Protein AF-A0A1Q8C2I4-F1 (afdb_monomer_lite)

pLDDT: mean 87.31, std 15.89, range [27.72, 98.06]

Sequence (153 aa):
MTVTTERVKEILNSAEVTGCRLVIPQRLNRADYVAVNTVLTALGGSWSRANQAHVFPADPTDQLATVLADGALPRPARTTEGFVPTPAELAEELVREHTRLAELPAPRVLEPSAGDGALVDAVRTTAPDATVVAVEPNAARAATSGAGRACRS

InterPro domains:
  IPR029063 S-adenosyl-L-methionine-dependent methyltransferase superfamily [SSF53335] (84-142)

Secondary structure (DSSP, 8-state):
-PBPPHHHHHHHHTPEEETTEEE-SSPPPHHHHHHHHHHHHHTT-EEETTTTEEE-SS--HHHHHHHHHH-BPPPPP-SS----PPPHHHHHHHHHHHS-GGGSSS-EEEETT-TTSHHHHHHHHH-TT-EEEE--SSHHHHTTS--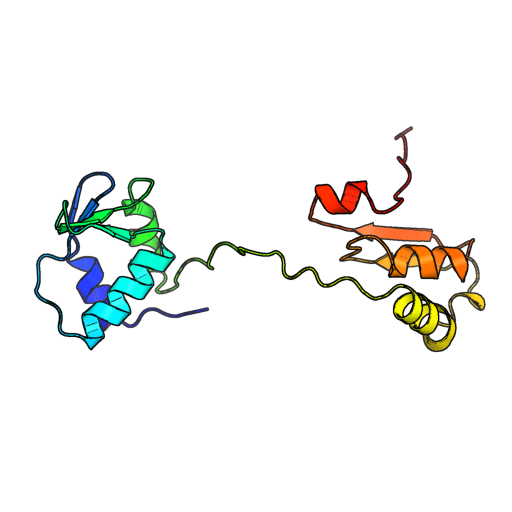------

Organism: NCBI:txid1912961

Foldseek 3Di:
DDFQDPLLLVQLVCWDFDWQWIDRPDDDDPVSVVSNVVQLVLLQWDQDPVVNTTGHPGRCVVVSVCCSVPRDRDDRDCPDPPDDDDPLVNLLCCCQPPVCLLVDDQAEEEAQACQLNSNVVSSCVSHVSHHYDYHHPDPVSVVNHPPDDPDDD

Radius of gyration: 24.9 Å; chains: 1; bounding box: 52×27×66 Å

Structure (mmCIF, N/CA/C/O backbone):
data_AF-A0A1Q8C2I4-F1
#
_entry.id   AF-A0A1Q8C2I4-F1
#
loop_
_atom_site.group_PDB
_atom_site.id
_atom_site.type_symbol
_atom_site.label_atom_id
_atom_site.label_alt_id
_atom_site.label_comp_id
_atom_site.label_asym_id
_atom_site.label_entity_id
_atom_site.label_seq_id
_atom_site.pdbx_PDB_ins_code
_atom_site.Cartn_x
_atom_site.Cartn_y
_atom_site.Cartn_z
_atom_site.occupancy
_atom_site.B_iso_or_equiv
_atom_site.auth_seq_id
_atom_site.auth_comp_id
_atom_site.auth_asym_id
_atom_site.auth_atom_id
_atom_site.pdbx_PDB_model_num
ATOM 1 N N . MET A 1 1 ? 4.364 -7.139 11.184 1.00 50.16 1 MET A N 1
ATOM 2 C CA . MET A 1 1 ? 3.018 -7.595 11.582 1.00 50.16 1 MET A CA 1
ATOM 3 C C . MET A 1 1 ? 2.875 -7.233 13.046 1.00 50.16 1 MET A C 1
ATOM 5 O O . MET A 1 1 ? 3.697 -7.693 13.827 1.00 50.16 1 MET A O 1
ATOM 9 N N . THR A 1 2 ? 1.976 -6.316 13.401 1.00 61.22 2 THR A N 1
ATOM 10 C CA . THR A 1 2 ? 1.786 -5.943 14.812 1.00 61.22 2 THR A CA 1
ATOM 11 C C . THR A 1 2 ? 0.918 -7.011 15.458 1.00 61.22 2 THR A C 1
ATOM 13 O O . THR A 1 2 ? -0.202 -7.236 15.000 1.00 61.22 2 THR A O 1
ATOM 16 N N . VAL A 1 3 ? 1.460 -7.693 16.465 1.00 69.12 3 VAL A N 1
ATOM 17 C CA . VAL A 1 3 ? 0.753 -8.737 17.213 1.00 69.12 3 VAL A CA 1
ATOM 18 C C . VAL A 1 3 ? 0.058 -8.095 18.410 1.00 69.12 3 VAL A C 1
ATOM 20 O O . VAL A 1 3 ? 0.674 -7.338 19.163 1.00 69.12 3 VAL A O 1
ATOM 23 N N . THR A 1 4 ? -1.229 -8.379 18.568 1.00 79.56 4 THR A N 1
ATOM 24 C CA . THR A 1 4 ? -2.053 -7.947 19.698 1.00 79.56 4 THR A CA 1
ATOM 25 C C . THR A 1 4 ? -1.702 -8.783 20.927 1.00 79.56 4 THR A C 1
ATOM 27 O O . THR A 1 4 ? -1.626 -10.007 20.846 1.00 79.56 4 THR A O 1
ATOM 30 N N . THR A 1 5 ? -1.490 -8.139 22.076 1.00 88.50 5 THR A N 1
ATOM 31 C CA . THR A 1 5 ? -1.195 -8.850 23.329 1.00 88.50 5 THR A CA 1
ATOM 32 C C . THR A 1 5 ? -2.430 -9.585 23.852 1.00 88.50 5 THR A C 1
ATOM 34 O O . THR A 1 5 ? -3.559 -9.148 23.621 1.00 88.50 5 THR A O 1
ATOM 37 N N . GLU A 1 6 ? -2.230 -10.658 24.622 1.00 90.00 6 GLU A N 1
ATOM 38 C CA . GLU A 1 6 ? -3.334 -11.408 25.247 1.00 90.00 6 GLU A CA 1
ATOM 39 C C . GLU A 1 6 ? -4.221 -10.508 26.117 1.00 90.00 6 GLU A C 1
ATOM 41 O O . GLU A 1 6 ? -5.443 -10.558 26.023 1.00 90.00 6 GLU A O 1
ATOM 46 N N . ARG A 1 7 ? -3.618 -9.558 26.845 1.00 92.81 7 ARG A N 1
ATOM 47 C CA . ARG A 1 7 ? -4.362 -8.561 27.623 1.00 92.81 7 ARG A CA 1
ATOM 48 C C . ARG A 1 7 ? -5.321 -7.726 26.769 1.00 92.81 7 ARG A C 1
ATOM 50 O O . ARG A 1 7 ? -6.429 -7.422 27.196 1.00 92.81 7 ARG A O 1
ATOM 57 N N . VAL A 1 8 ? -4.906 -7.324 25.569 1.00 93.06 8 VAL A N 1
ATOM 58 C CA . VAL A 1 8 ? -5.767 -6.542 24.670 1.00 93.06 8 VAL A CA 1
ATOM 59 C C . VAL A 1 8 ? -6.875 -7.418 24.093 1.00 93.06 8 VAL A C 1
ATOM 61 O O . VAL A 1 8 ? -8.009 -6.952 24.005 1.00 93.06 8 VAL A O 1
ATOM 64 N N . LYS A 1 9 ? -6.589 -8.685 23.767 1.00 93.38 9 LYS A N 1
ATOM 65 C CA . LYS A 1 9 ? -7.617 -9.644 23.336 1.00 93.38 9 LYS A CA 1
ATOM 66 C C . LYS A 1 9 ? -8.674 -9.868 24.415 1.00 93.38 9 LYS A C 1
ATOM 68 O O . LYS A 1 9 ? -9.854 -9.794 24.103 1.00 93.38 9 LYS A O 1
ATOM 73 N N . GLU A 1 10 ? -8.276 -10.053 25.675 1.00 94.12 10 GLU A N 1
ATOM 74 C CA . GLU A 1 10 ? -9.205 -10.180 26.811 1.00 94.12 10 GLU A CA 1
ATOM 75 C C . GLU A 1 10 ? -10.165 -8.987 26.898 1.00 94.12 10 GLU A C 1
ATOM 77 O O . GLU A 1 10 ? -11.373 -9.162 27.051 1.00 94.12 10 GLU A O 1
ATOM 82 N N . ILE A 1 11 ? -9.636 -7.766 26.764 1.00 95.88 11 ILE A N 1
ATOM 83 C CA . ILE A 1 11 ? -10.450 -6.547 26.799 1.00 95.88 11 ILE A CA 1
ATOM 84 C C . ILE A 1 11 ? -11.408 -6.504 25.604 1.00 95.88 11 ILE A C 1
ATOM 86 O O . ILE A 1 11 ? -12.593 -6.230 25.781 1.00 95.88 11 ILE A O 1
ATOM 90 N N . LEU A 1 12 ? -10.915 -6.784 24.397 1.00 95.19 12 LEU A N 1
ATOM 91 C CA . LEU A 1 12 ? -11.725 -6.784 23.178 1.00 95.19 12 LEU A CA 1
ATOM 92 C C . LEU A 1 12 ? -12.800 -7.879 23.186 1.00 95.19 12 LEU A C 1
ATOM 94 O O . LEU A 1 12 ? -13.872 -7.666 22.636 1.00 95.19 12 LEU A O 1
ATOM 98 N N . ASN A 1 13 ? -12.560 -9.004 23.857 1.00 94.94 13 ASN A N 1
ATOM 99 C CA . ASN A 1 13 ? -13.543 -10.075 24.018 1.00 94.94 13 ASN A CA 1
ATOM 100 C C . ASN A 1 13 ? -14.721 -9.674 24.928 1.00 94.94 13 ASN A C 1
ATOM 102 O O . ASN A 1 13 ? -15.774 -10.298 24.880 1.00 94.94 13 ASN A O 1
ATOM 106 N N . SER A 1 14 ? -14.553 -8.630 25.749 1.00 95.00 14 SER A N 1
ATOM 107 C CA . SER A 1 14 ? -15.638 -8.030 26.538 1.00 95.00 14 SER A CA 1
ATOM 108 C C . SER A 1 14 ? -16.409 -6.941 25.788 1.00 95.00 14 SER A C 1
ATOM 110 O O . SER A 1 14 ? -17.329 -6.360 26.352 1.00 95.00 14 SER A O 1
ATOM 112 N N . ALA A 1 15 ? -16.019 -6.615 24.552 1.00 96.25 15 ALA A N 1
ATOM 113 C CA . ALA A 1 15 ? -16.620 -5.520 23.809 1.00 96.25 15 ALA A CA 1
ATOM 114 C C . ALA A 1 15 ? -18.071 -5.820 23.412 1.00 96.25 15 ALA A C 1
ATOM 116 O O . ALA A 1 15 ? -18.403 -6.916 22.966 1.00 96.25 15 ALA A O 1
ATOM 117 N N . GLU A 1 16 ? -18.917 -4.803 23.505 1.00 97.06 16 GLU A N 1
ATOM 118 C CA . GLU A 1 16 ? -20.307 -4.852 23.071 1.00 97.06 16 GLU A CA 1
ATOM 119 C C . GLU A 1 16 ? -20.435 -4.143 21.722 1.00 97.06 16 GLU A C 1
ATOM 121 O O . GLU A 1 16 ? -20.135 -2.950 21.606 1.00 97.06 16 GLU A O 1
ATOM 126 N N . VAL A 1 17 ? -20.869 -4.875 20.694 1.00 97.00 17 VAL A N 1
ATOM 127 C CA . VAL A 1 17 ? -21.104 -4.335 19.348 1.00 97.00 17 VAL A CA 1
ATOM 128 C C . VAL A 1 17 ? -22.604 -4.147 19.128 1.00 97.00 17 VAL A C 1
ATOM 130 O O . VAL A 1 17 ? -23.406 -5.040 19.387 1.00 97.00 17 VAL A O 1
ATOM 133 N N . THR A 1 18 ? -23.009 -2.966 18.666 1.00 96.19 18 THR A N 1
ATOM 134 C CA . THR A 1 18 ? -24.394 -2.652 18.282 1.00 96.19 18 THR A CA 1
ATOM 135 C C . THR A 1 18 ? -24.382 -1.870 16.971 1.00 96.19 18 THR A C 1
ATOM 137 O O . THR A 1 18 ? -24.138 -0.659 16.950 1.00 96.19 18 THR A O 1
ATOM 140 N N . GLY A 1 19 ? -24.625 -2.571 15.859 1.00 95.38 19 GLY A N 1
ATOM 141 C CA . GLY A 1 19 ? -24.443 -2.026 14.512 1.00 95.38 19 GLY A CA 1
ATOM 142 C C . GLY A 1 19 ? -23.002 -1.550 14.310 1.00 95.38 19 GLY A C 1
ATOM 143 O O . GLY A 1 19 ? -22.053 -2.245 14.649 1.00 95.38 19 GLY A O 1
ATOM 144 N N . CYS A 1 20 ? -22.811 -0.318 13.836 1.00 96.44 20 CYS A N 1
ATOM 145 C CA . CYS A 1 20 ? -21.474 0.243 13.603 1.00 96.44 20 CYS A CA 1
ATOM 146 C C . CYS A 1 20 ? -20.815 0.855 14.859 1.00 96.44 20 CYS A C 1
ATOM 148 O O . CYS A 1 20 ? -19.982 1.757 14.739 1.00 96.44 20 CYS A O 1
ATOM 150 N N . ARG A 1 21 ? -21.225 0.453 16.068 1.00 97.44 21 ARG A N 1
ATOM 151 C CA . ARG A 1 21 ? -20.719 0.994 17.340 1.00 97.44 21 ARG A CA 1
ATOM 152 C C . ARG A 1 21 ? -20.164 -0.123 18.206 1.00 97.44 21 ARG A C 1
ATOM 154 O O . ARG A 1 21 ? -20.823 -1.142 18.367 1.00 97.44 21 ARG A O 1
ATOM 161 N N . LEU A 1 22 ? -19.000 0.114 18.802 1.00 98.06 22 LEU A N 1
ATOM 162 C CA . LEU A 1 22 ? -18.349 -0.786 19.748 1.00 98.06 22 LEU A CA 1
ATOM 163 C C . LEU A 1 22 ? -18.080 -0.053 21.064 1.00 98.06 22 LEU A C 1
ATOM 165 O O . LEU A 1 22 ? -17.508 1.042 21.067 1.00 98.06 22 LEU A O 1
ATOM 169 N N . VAL A 1 23 ? -18.469 -0.668 22.178 1.00 97.44 23 VAL A N 1
ATOM 170 C CA . VAL A 1 23 ? -18.257 -0.158 23.538 1.00 97.44 23 VAL A CA 1
ATOM 171 C C . VAL A 1 23 ? -17.442 -1.166 24.340 1.00 97.44 23 VAL A C 1
ATOM 173 O O . VAL A 1 23 ? -17.651 -2.369 24.238 1.00 97.44 23 VAL A O 1
ATOM 176 N N . ILE A 1 24 ? -16.512 -0.675 25.159 1.00 97.00 24 ILE A N 1
ATOM 177 C CA . ILE A 1 24 ? -15.834 -1.489 26.172 1.00 97.00 24 ILE A CA 1
ATOM 178 C C . ILE A 1 24 ? -16.563 -1.260 27.507 1.00 97.00 24 ILE A C 1
ATOM 180 O O . ILE A 1 24 ? -16.501 -0.139 28.019 1.00 97.00 24 ILE A O 1
ATOM 184 N N . PRO A 1 25 ? -17.238 -2.270 28.093 1.00 94.69 25 PRO A N 1
ATOM 185 C CA . PRO A 1 25 ? -18.099 -2.096 29.271 1.00 94.69 25 PRO A CA 1
ATOM 186 C C . PRO A 1 25 ? -17.321 -1.907 30.584 1.00 94.69 25 PRO A C 1
ATOM 188 O O . PRO A 1 25 ? -17.908 -1.770 31.656 1.00 94.69 25 PRO A O 1
ATOM 191 N N . GLN A 1 26 ? -15.988 -1.874 30.521 1.00 91.88 26 GLN A N 1
ATOM 192 C CA . GLN A 1 26 ? -15.104 -1.682 31.665 1.00 91.88 26 GLN A CA 1
ATOM 193 C C . GLN A 1 26 ? -14.238 -0.430 31.522 1.00 91.88 26 GLN A C 1
ATOM 195 O O . GLN A 1 26 ? -13.821 -0.035 30.431 1.00 91.88 26 GLN A O 1
ATOM 200 N N . ARG A 1 27 ? -13.894 0.181 32.659 1.00 93.81 27 ARG A N 1
ATOM 201 C CA . ARG A 1 27 ? -12.970 1.315 32.690 1.00 93.81 27 ARG A CA 1
ATOM 202 C C . ARG A 1 27 ? -11.534 0.826 32.510 1.00 93.81 27 ARG A C 1
ATOM 204 O O . ARG A 1 27 ? -11.028 0.061 33.324 1.00 93.81 27 ARG A O 1
ATOM 211 N N . LEU A 1 28 ? -10.865 1.319 31.473 1.00 95.50 28 LEU A N 1
ATOM 212 C CA . LEU A 1 28 ? -9.474 0.977 31.184 1.00 95.50 28 LEU A CA 1
ATOM 213 C C . LEU A 1 28 ? -8.502 1.935 31.878 1.00 95.50 28 LEU A C 1
ATOM 215 O O . LEU A 1 28 ? -8.766 3.134 32.012 1.00 95.50 28 LEU A O 1
ATOM 219 N N . ASN A 1 29 ? -7.346 1.409 32.286 1.00 96.19 29 ASN A N 1
ATOM 220 C CA . ASN A 1 29 ? -6.201 2.251 32.617 1.00 96.19 29 ASN A CA 1
ATOM 221 C C . ASN A 1 29 ? -5.624 2.881 31.330 1.00 96.19 29 ASN A C 1
ATOM 223 O O . ASN A 1 29 ? -5.990 2.509 30.213 1.00 96.19 29 ASN A O 1
ATOM 227 N N . ARG A 1 30 ? -4.707 3.845 31.470 1.00 95.56 30 ARG A N 1
ATOM 228 C CA . ARG A 1 30 ? -4.152 4.572 30.317 1.00 95.56 30 ARG A CA 1
ATOM 229 C C . ARG A 1 30 ? -3.443 3.653 29.314 1.00 95.56 30 ARG A C 1
ATOM 231 O O . ARG A 1 30 ? -3.589 3.870 28.116 1.00 95.56 30 ARG A O 1
ATOM 238 N N . ALA A 1 31 ? -2.674 2.674 29.787 1.00 93.88 31 ALA A N 1
ATOM 239 C CA . ALA A 1 31 ? -1.913 1.776 28.921 1.00 93.88 31 ALA A CA 1
ATOM 240 C C . ALA A 1 31 ? -2.847 0.853 28.123 1.00 93.88 31 ALA A C 1
ATOM 242 O O . ALA A 1 31 ? -2.753 0.803 26.897 1.00 93.88 31 ALA A O 1
ATOM 243 N N . ASP A 1 32 ? -3.807 0.224 28.808 1.00 95.38 32 ASP A N 1
ATOM 244 C CA . ASP A 1 32 ? -4.836 -0.628 28.204 1.00 95.38 32 ASP A CA 1
ATOM 245 C C . ASP A 1 32 ? -5.659 0.159 27.174 1.00 95.38 32 ASP A C 1
ATOM 247 O O . ASP A 1 32 ? -5.864 -0.304 26.054 1.00 95.38 32 ASP A O 1
ATOM 251 N N . TYR A 1 33 ? -6.068 1.389 27.511 1.00 95.06 33 TYR A N 1
ATOM 252 C CA . TYR A 1 33 ? -6.806 2.256 26.593 1.00 95.06 33 TYR A CA 1
ATOM 253 C C . TYR A 1 33 ? -6.017 2.556 25.315 1.00 95.06 33 TYR A C 1
ATOM 255 O O . TYR A 1 33 ? -6.561 2.436 24.221 1.00 95.06 33 TYR A O 1
ATOM 263 N N . VAL A 1 34 ? -4.742 2.945 25.427 1.00 94.69 34 VAL A N 1
ATOM 264 C CA . VAL A 1 34 ? -3.910 3.272 24.256 1.00 94.69 34 VAL A CA 1
ATOM 265 C C . VAL A 1 34 ? -3.748 2.053 23.348 1.00 94.69 34 VAL A C 1
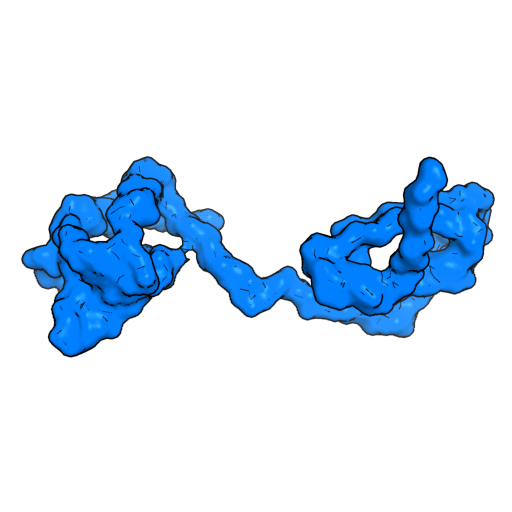ATOM 267 O O . VAL A 1 34 ? -3.877 2.178 22.127 1.00 94.69 34 VAL A O 1
ATOM 270 N N . ALA A 1 35 ? -3.513 0.877 23.929 1.00 92.75 35 ALA A N 1
ATOM 271 C CA . ALA A 1 35 ? -3.345 -0.357 23.174 1.00 92.75 35 ALA A CA 1
ATOM 272 C C . ALA A 1 35 ? -4.645 -0.774 22.463 1.00 92.75 35 ALA A C 1
ATOM 274 O O . ALA A 1 35 ? -4.639 -0.988 21.252 1.00 92.75 35 ALA A O 1
ATOM 275 N N . VAL A 1 36 ? -5.777 -0.788 23.175 1.00 94.38 36 VAL A N 1
ATOM 276 C CA . VAL A 1 36 ? -7.099 -1.096 22.602 1.00 94.38 36 VAL A CA 1
ATOM 277 C C . VAL A 1 36 ? -7.478 -0.084 21.524 1.00 94.38 36 VAL A C 1
ATOM 279 O O . VAL A 1 36 ? -7.894 -0.465 20.433 1.00 94.38 36 VAL A O 1
ATOM 282 N N . ASN A 1 37 ? -7.276 1.210 21.773 1.00 94.44 37 ASN A N 1
ATOM 283 C CA . ASN A 1 37 ? -7.582 2.244 20.792 1.00 94.44 37 ASN A CA 1
ATOM 284 C C . ASN A 1 37 ? -6.740 2.096 19.519 1.00 94.44 37 ASN A C 1
ATOM 286 O O . ASN A 1 37 ? -7.245 2.350 18.428 1.00 94.44 37 ASN A O 1
ATOM 290 N N . THR A 1 38 ? -5.481 1.670 19.639 1.00 92.06 38 THR A N 1
ATOM 291 C CA . THR A 1 38 ? -4.620 1.387 18.480 1.00 92.06 38 THR A CA 1
ATOM 292 C C . THR A 1 38 ? -5.222 0.282 17.613 1.00 92.06 38 THR A C 1
ATOM 294 O O . THR A 1 38 ? -5.320 0.452 16.400 1.00 92.06 38 THR A O 1
ATOM 297 N N . VAL A 1 39 ? -5.690 -0.807 18.233 1.00 92.31 39 VAL A N 1
ATOM 298 C CA . VAL A 1 39 ? -6.374 -1.905 17.532 1.00 92.31 39 VAL A CA 1
ATOM 299 C C . VAL A 1 39 ? -7.647 -1.412 16.847 1.00 92.31 39 VAL A C 1
ATOM 301 O O . VAL A 1 39 ? -7.800 -1.580 15.641 1.00 92.31 39 VAL A O 1
ATOM 304 N N . LEU A 1 40 ? -8.535 -0.748 17.589 1.00 93.69 40 LEU A N 1
ATOM 305 C CA . LEU A 1 40 ? -9.824 -0.294 17.061 1.00 93.69 40 LEU A CA 1
ATOM 306 C C . LEU A 1 40 ? -9.656 0.741 15.941 1.00 93.69 40 LEU A C 1
ATOM 308 O O . LEU A 1 40 ? -10.401 0.709 14.968 1.00 93.69 40 LEU A O 1
ATOM 312 N N . THR A 1 41 ? -8.639 1.602 16.026 1.00 92.19 41 THR A N 1
ATOM 313 C CA . THR A 1 41 ? -8.313 2.560 14.956 1.00 92.19 41 THR A CA 1
ATOM 314 C C . THR A 1 41 ? -7.746 1.860 13.721 1.00 92.19 41 THR A C 1
ATOM 316 O O . THR A 1 41 ? -8.095 2.226 12.602 1.00 92.19 41 THR A O 1
ATOM 319 N N . ALA A 1 42 ? -6.915 0.824 13.891 1.00 88.62 42 ALA A N 1
ATOM 320 C CA . ALA A 1 42 ? -6.414 0.019 12.773 1.00 88.62 42 ALA A CA 1
ATOM 321 C C . ALA A 1 42 ? -7.538 -0.736 12.040 1.00 88.62 42 ALA A C 1
ATOM 323 O O . ALA A 1 42 ? -7.442 -0.957 10.835 1.00 88.62 42 ALA A O 1
ATOM 324 N N . LEU A 1 43 ? -8.620 -1.071 12.750 1.00 89.81 43 LEU A N 1
ATOM 325 C CA . LEU A 1 43 ? -9.858 -1.616 12.185 1.00 89.81 43 LEU A CA 1
ATOM 326 C C . LEU A 1 43 ? -10.760 -0.552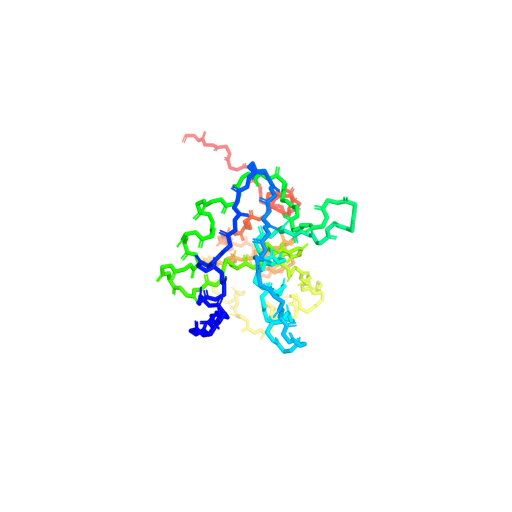 11.525 1.00 89.81 43 LEU A C 1
ATOM 328 O O . LEU A 1 43 ? -11.823 -0.882 11.013 1.00 89.81 43 LEU A O 1
ATOM 332 N N . GLY A 1 44 ? -10.360 0.724 11.520 1.00 90.00 44 GLY A N 1
ATOM 333 C CA . GLY A 1 44 ? -11.138 1.826 10.943 1.00 90.00 44 GLY A CA 1
ATOM 334 C C . GLY A 1 44 ? -12.143 2.471 11.902 1.00 90.00 44 GLY A C 1
ATOM 335 O O . GLY A 1 44 ? -12.930 3.319 11.484 1.00 90.00 44 GLY A O 1
ATOM 336 N N . GLY A 1 45 ? -12.123 2.099 13.182 1.00 94.19 45 GLY A N 1
ATOM 337 C CA . GLY A 1 45 ? -12.942 2.712 14.220 1.00 94.19 45 GLY A CA 1
ATOM 338 C C . GLY A 1 45 ? -12.403 4.071 14.665 1.00 94.19 45 GLY A C 1
ATOM 339 O O . GLY A 1 45 ? -11.199 4.317 14.692 1.00 94.19 45 GLY A O 1
ATOM 340 N N . SER A 1 46 ? -13.299 4.964 15.079 1.00 94.69 46 SER A N 1
ATOM 341 C CA . SER A 1 46 ? -12.938 6.264 15.653 1.00 94.69 46 SER A CA 1
ATOM 342 C C . SER A 1 46 ? -13.730 6.542 16.927 1.00 94.69 46 SER A C 1
ATOM 344 O O . SER A 1 46 ? -14.926 6.261 17.004 1.00 94.69 46 SER A O 1
ATOM 346 N N . TRP A 1 47 ? -13.076 7.081 17.959 1.00 96.56 47 TRP A N 1
ATOM 347 C CA . TRP A 1 47 ? -13.762 7.415 19.207 1.00 96.56 47 TRP A CA 1
ATOM 348 C C . TRP A 1 47 ? -14.728 8.588 19.005 1.00 96.56 47 TRP A C 1
ATOM 350 O O . TRP A 1 47 ? -14.314 9.708 18.693 1.00 96.56 47 TRP A O 1
ATOM 360 N N . SER A 1 48 ? -16.018 8.357 19.250 1.00 95.69 48 SER A N 1
ATOM 361 C CA . SER A 1 48 ? -17.053 9.385 19.196 1.00 95.69 48 SER A CA 1
ATOM 362 C C . SER A 1 48 ? -17.487 9.783 20.602 1.00 95.69 48 SER A C 1
ATOM 364 O O . SER A 1 48 ? -18.132 9.011 21.307 1.00 95.69 48 SER A O 1
ATOM 366 N N . ARG A 1 49 ? -17.205 11.032 20.999 1.00 93.94 49 ARG A N 1
ATOM 367 C CA . ARG A 1 49 ? -17.647 11.566 22.303 1.00 93.94 49 ARG A CA 1
ATOM 368 C C . ARG A 1 49 ? -19.170 11.595 22.445 1.00 93.94 49 ARG A C 1
ATOM 370 O O . ARG A 1 49 ? -19.664 11.357 23.537 1.00 93.94 49 ARG A O 1
ATOM 377 N N . ALA A 1 50 ? -19.890 11.868 21.355 1.00 93.88 50 ALA A N 1
ATOM 378 C CA . ALA A 1 50 ? -21.351 11.948 21.356 1.00 93.88 50 ALA A CA 1
ATOM 379 C C . ALA A 1 50 ? -22.013 10.577 21.555 1.00 93.88 50 ALA A C 1
ATOM 381 O O . ALA A 1 50 ? -23.016 10.479 22.248 1.00 93.88 50 ALA A O 1
ATOM 382 N N . ASN A 1 51 ? -21.435 9.524 20.971 1.00 92.06 51 ASN A N 1
ATOM 383 C CA . ASN A 1 51 ? -21.956 8.161 21.101 1.00 92.06 51 ASN A CA 1
ATOM 384 C C . ASN A 1 51 ? -21.325 7.385 22.265 1.00 92.06 51 ASN A C 1
ATOM 386 O O . ASN A 1 51 ? -21.763 6.277 22.545 1.00 92.06 51 ASN A O 1
ATOM 390 N N . GLN A 1 52 ? -20.282 7.941 22.894 1.00 94.31 52 GLN A N 1
ATOM 391 C CA . GLN A 1 52 ? -19.459 7.285 23.917 1.00 94.31 52 GLN A CA 1
ATOM 392 C C . GLN A 1 52 ? -18.983 5.882 23.492 1.00 94.31 52 GLN A C 1
ATOM 394 O O . GLN A 1 52 ? -18.928 4.958 24.298 1.00 94.31 52 GLN A O 1
ATOM 399 N N . ALA A 1 53 ? -18.644 5.741 22.209 1.00 96.69 53 ALA A N 1
ATOM 400 C CA . ALA A 1 53 ? -18.312 4.474 21.568 1.00 96.69 53 ALA A CA 1
ATOM 401 C C . ALA A 1 53 ? -17.276 4.678 20.456 1.00 96.69 53 ALA A C 1
ATOM 403 O O . ALA A 1 53 ? -17.148 5.779 19.901 1.00 96.69 53 ALA A O 1
ATOM 404 N N . HIS A 1 54 ? -16.586 3.602 20.077 1.00 97.88 54 HIS A N 1
ATOM 405 C CA . HIS A 1 54 ? -15.866 3.542 18.808 1.00 97.88 54 HIS A CA 1
ATOM 406 C C . HIS A 1 54 ? -16.874 3.333 17.681 1.00 97.88 54 HIS A C 1
ATOM 408 O O . HIS A 1 54 ? -17.627 2.363 17.685 1.00 97.88 54 HIS A O 1
ATOM 414 N N . VAL A 1 55 ? -16.911 4.269 16.736 1.00 97.06 55 VAL A N 1
ATOM 415 C CA . VAL A 1 55 ? -17.815 4.247 15.583 1.00 97.06 55 VAL A CA 1
ATOM 416 C C . VAL A 1 55 ? -17.036 3.836 14.343 1.00 97.06 55 VAL A C 1
ATOM 418 O O . VAL A 1 55 ? -15.958 4.377 14.081 1.00 97.06 55 VAL A O 1
ATOM 421 N N . PHE A 1 56 ? -17.603 2.900 13.593 1.00 95.50 56 PHE A N 1
ATOM 422 C CA . PHE A 1 56 ? -17.030 2.302 12.393 1.00 95.50 56 PHE A CA 1
ATOM 423 C C . PHE A 1 56 ? -17.832 2.700 11.145 1.00 95.50 56 PHE A C 1
ATOM 425 O O . PHE A 1 56 ? -19.010 3.051 11.253 1.00 95.50 56 PHE A O 1
ATOM 432 N N . PRO A 1 57 ? -17.226 2.647 9.946 1.00 90.25 57 PRO A N 1
ATOM 433 C CA . PRO A 1 57 ? -17.948 2.859 8.690 1.00 90.25 57 PRO A CA 1
ATOM 434 C C . PRO A 1 57 ? -18.924 1.714 8.356 1.00 90.25 57 PRO A C 1
ATOM 436 O O . PRO A 1 57 ? -19.890 1.935 7.632 1.00 90.25 57 PRO A O 1
ATOM 439 N N . ALA A 1 58 ? -18.688 0.512 8.890 1.00 92.38 58 ALA A N 1
ATOM 440 C CA . ALA A 1 58 ? -19.525 -0.679 8.748 1.00 92.38 58 ALA A CA 1
ATOM 441 C C . ALA A 1 58 ? -19.529 -1.484 10.063 1.00 92.38 58 ALA A C 1
ATOM 443 O O . ALA A 1 58 ? -18.763 -1.164 10.972 1.00 92.38 58 ALA A O 1
ATOM 444 N N . ASP A 1 59 ? -20.387 -2.502 10.174 1.00 94.56 59 ASP A N 1
ATOM 445 C CA . ASP A 1 59 ? -20.414 -3.403 11.334 1.00 94.56 59 ASP A CA 1
ATOM 446 C C . ASP A 1 59 ? -19.038 -4.089 11.514 1.00 94.56 59 ASP A C 1
ATOM 448 O O . ASP A 1 59 ? -18.576 -4.768 10.592 1.00 94.56 59 ASP A O 1
ATOM 452 N N . PRO A 1 60 ? -18.349 -3.896 12.658 1.00 94.88 60 PRO A N 1
ATOM 453 C CA . PRO A 1 60 ? -16.991 -4.392 12.857 1.00 94.88 60 PRO A CA 1
ATOM 454 C C . PRO A 1 60 ? -16.923 -5.859 13.306 1.00 94.88 60 PRO A C 1
ATOM 456 O O . PRO A 1 60 ? -15.818 -6.342 13.548 1.00 94.88 60 PRO A O 1
ATOM 459 N N . THR A 1 61 ? -18.052 -6.562 13.463 1.00 94.50 61 THR A N 1
ATOM 460 C CA . THR A 1 61 ? -18.118 -7.889 14.105 1.00 94.50 61 THR A CA 1
ATOM 461 C C . THR A 1 61 ? -17.137 -8.897 13.496 1.00 94.50 61 THR A C 1
ATOM 463 O O . THR A 1 61 ? -16.321 -9.472 14.220 1.00 94.50 61 THR A O 1
ATOM 466 N N . ASP A 1 62 ? -17.128 -9.053 12.171 1.00 91.06 62 ASP A N 1
ATOM 467 C CA . ASP A 1 62 ? -16.257 -10.027 11.490 1.00 91.06 62 ASP A CA 1
ATOM 468 C C . ASP A 1 62 ? -14.768 -9.651 11.580 1.00 91.06 62 ASP A C 1
ATOM 470 O O . ASP A 1 62 ? -13.890 -10.499 11.779 1.00 91.06 62 ASP A O 1
ATOM 474 N N . GLN A 1 63 ? -14.465 -8.354 11.471 1.00 90.00 63 GLN A N 1
ATOM 475 C CA . GLN A 1 63 ? -13.097 -7.845 11.586 1.00 90.00 63 GLN A CA 1
ATOM 476 C C . GLN A 1 63 ? -12.560 -8.019 13.011 1.00 90.00 63 GLN A C 1
ATOM 478 O O . GLN A 1 63 ? -11.406 -8.407 13.198 1.00 90.00 63 GLN A O 1
ATOM 483 N N . LEU A 1 64 ? -13.402 -7.767 14.016 1.00 92.75 64 LEU A N 1
ATOM 484 C CA . LEU A 1 64 ? -13.072 -7.970 15.421 1.00 92.75 64 LEU A CA 1
ATOM 485 C C . LEU A 1 64 ? -12.817 -9.453 15.716 1.00 92.75 64 LEU A C 1
ATOM 487 O O . LEU A 1 64 ? -11.803 -9.776 16.334 1.00 92.75 64 LEU A O 1
ATOM 491 N N . ALA A 1 65 ? -13.683 -10.348 15.229 1.00 91.75 65 ALA A N 1
ATOM 492 C CA . ALA A 1 65 ? -13.522 -11.794 15.383 1.00 91.75 65 ALA A CA 1
ATOM 493 C C . ALA A 1 65 ? -12.195 -12.291 14.785 1.00 91.75 65 ALA A C 1
ATOM 495 O O . ALA A 1 65 ? -11.488 -13.077 15.415 1.00 91.75 65 ALA A O 1
ATOM 496 N N . THR A 1 66 ? -11.810 -11.765 13.619 1.00 89.06 66 THR A N 1
ATOM 497 C CA . THR A 1 66 ? -10.526 -12.083 12.972 1.00 89.06 66 THR A CA 1
ATOM 498 C C . THR A 1 66 ? -9.335 -11.666 13.842 1.00 89.06 66 THR A C 1
ATOM 500 O O . THR A 1 66 ? -8.422 -12.456 14.069 1.00 89.06 66 THR A O 1
ATOM 503 N N . VAL A 1 67 ? -9.350 -10.450 14.402 1.00 89.38 67 VAL A N 1
ATOM 504 C CA . VAL A 1 67 ? -8.269 -9.978 15.290 1.00 89.38 67 VAL A CA 1
ATOM 505 C C . VAL A 1 67 ? -8.174 -10.811 16.568 1.00 89.38 67 VAL A C 1
ATOM 507 O O . VAL A 1 67 ? -7.068 -11.067 17.050 1.00 89.38 67 VAL A O 1
ATOM 510 N N . LEU A 1 68 ? -9.312 -11.231 17.124 1.00 91.19 68 LEU A N 1
ATOM 511 C CA . LEU A 1 68 ? -9.350 -12.083 18.312 1.00 91.19 68 LEU A CA 1
ATOM 512 C C . LEU A 1 68 ? -8.785 -13.483 18.028 1.00 91.19 68 LEU A C 1
ATOM 514 O O . LEU A 1 68 ? -8.021 -13.992 18.849 1.00 91.19 68 LEU A O 1
ATOM 518 N N . ALA A 1 69 ? -9.106 -14.065 16.869 1.00 88.19 69 ALA A N 1
ATOM 519 C CA . ALA A 1 69 ? -8.631 -15.385 16.456 1.00 88.19 69 ALA A CA 1
ATOM 520 C C . ALA A 1 69 ? -7.135 -15.390 16.098 1.00 88.19 69 ALA A C 1
ATOM 522 O O . ALA A 1 69 ? -6.362 -16.166 16.658 1.00 88.19 69 ALA A O 1
ATOM 523 N N . ASP A 1 70 ? -6.712 -14.488 15.212 1.00 82.69 70 ASP A N 1
ATOM 524 C CA . ASP A 1 70 ? -5.365 -14.513 14.632 1.00 82.69 70 ASP A CA 1
ATOM 525 C C . ASP A 1 70 ? -4.345 -13.742 15.481 1.00 82.69 70 ASP A C 1
ATOM 527 O O . ASP A 1 70 ? -3.132 -13.905 15.337 1.00 82.69 70 ASP A O 1
ATOM 531 N N . GLY A 1 71 ? -4.817 -12.842 16.351 1.00 78.44 71 GLY A N 1
ATOM 532 C CA . GLY A 1 71 ? -3.968 -11.925 17.109 1.00 78.44 71 GLY A CA 1
ATOM 533 C C . GLY A 1 71 ? -3.192 -10.930 16.247 1.00 78.44 71 GLY A C 1
ATOM 534 O O . GLY A 1 71 ? -2.317 -10.239 16.766 1.00 78.44 71 GLY A O 1
ATOM 535 N N . ALA A 1 72 ? -3.491 -10.837 14.952 1.00 75.75 72 ALA A N 1
ATOM 536 C CA . ALA A 1 72 ? -2.839 -9.935 14.019 1.00 75.75 72 ALA A CA 1
ATOM 537 C C . ALA A 1 72 ? -3.802 -8.825 13.597 1.00 75.75 72 ALA A C 1
ATOM 539 O O . ALA A 1 72 ? -4.948 -9.079 13.232 1.00 75.75 72 ALA A O 1
ATOM 540 N N . LEU A 1 73 ? -3.325 -7.580 13.620 1.00 76.44 73 LEU A N 1
ATOM 541 C CA . LEU A 1 73 ? -4.078 -6.473 13.038 1.00 76.44 73 LEU A CA 1
ATOM 542 C C . LEU A 1 73 ? -4.044 -6.544 11.510 1.00 76.44 73 LEU A C 1
ATOM 544 O O . LEU A 1 73 ? -2.987 -6.870 10.949 1.00 76.44 73 LEU A O 1
ATOM 548 N N . PRO A 1 74 ? -5.144 -6.175 10.823 1.00 68.31 74 PRO A N 1
ATOM 549 C CA . PRO A 1 74 ? -5.087 -5.978 9.388 1.00 68.31 74 PRO A CA 1
ATOM 550 C C . PRO A 1 74 ? -4.008 -4.946 9.075 1.00 68.31 74 PRO A C 1
ATOM 552 O O . PRO A 1 74 ? -3.793 -3.974 9.808 1.00 68.31 74 PRO A O 1
ATOM 555 N N . ARG A 1 75 ? -3.283 -5.183 7.980 1.00 64.94 75 ARG A N 1
ATOM 556 C CA . ARG A 1 75 ? -2.290 -4.222 7.508 1.00 64.94 75 ARG A CA 1
ATOM 557 C C . ARG A 1 75 ? -3.025 -2.899 7.260 1.00 64.94 75 ARG A C 1
ATOM 559 O O . ARG A 1 75 ? -4.038 -2.935 6.559 1.00 64.94 75 ARG A O 1
ATOM 566 N N . PRO A 1 76 ? -2.543 -1.760 7.795 1.00 59.53 76 PRO A N 1
ATOM 567 C CA . PRO A 1 76 ? -3.154 -0.476 7.490 1.00 59.53 76 PRO A CA 1
ATOM 568 C C . PRO A 1 76 ? -3.257 -0.336 5.973 1.00 59.53 76 PRO A C 1
ATOM 570 O O . PRO A 1 76 ? -2.318 -0.705 5.255 1.00 59.53 76 PRO A O 1
ATOM 573 N N . ALA A 1 77 ? -4.400 0.159 5.494 1.00 55.19 77 ALA A N 1
ATOM 574 C CA . ALA A 1 77 ? -4.553 0.502 4.089 1.00 55.19 77 ALA A CA 1
ATOM 575 C C . ALA A 1 77 ? -3.350 1.370 3.698 1.00 55.19 77 ALA A C 1
ATOM 577 O O . ALA A 1 77 ? -3.037 2.345 4.383 1.00 55.19 77 ALA A O 1
ATOM 578 N N . ARG A 1 78 ? -2.607 0.956 2.668 1.00 54.94 78 ARG A N 1
ATOM 579 C CA . ARG A 1 78 ? -1.399 1.652 2.216 1.00 54.94 78 ARG A CA 1
ATOM 580 C C . ARG A 1 78 ? -1.856 3.023 1.700 1.00 54.94 78 ARG A C 1
ATOM 582 O O . ARG A 1 78 ? -2.353 3.120 0.587 1.00 54.94 78 ARG A O 1
ATOM 589 N N . THR A 1 79 ? -1.787 4.061 2.534 1.00 52.00 79 THR A N 1
ATOM 590 C CA . THR A 1 79 ? -2.328 5.398 2.215 1.00 52.00 79 THR A CA 1
ATOM 591 C C . THR A 1 79 ? -1.508 6.132 1.158 1.00 52.00 79 THR A C 1
ATOM 593 O O . THR A 1 79 ? -1.992 7.084 0.557 1.00 52.00 79 THR A O 1
ATOM 596 N N . THR A 1 80 ? -0.298 5.656 0.872 1.00 54.91 80 THR A N 1
ATOM 597 C CA . THR A 1 80 ? 0.485 5.985 -0.317 1.00 54.91 80 THR A CA 1
ATOM 598 C C . THR A 1 80 ? 1.186 4.706 -0.773 1.00 54.91 80 THR A C 1
ATOM 600 O O . THR A 1 80 ? 1.681 3.926 0.042 1.00 54.91 80 THR A O 1
ATOM 603 N N . GLU A 1 81 ? 1.232 4.438 -2.076 1.00 62.38 81 GLU A N 1
ATOM 604 C CA . GLU A 1 81 ? 1.868 3.218 -2.605 1.00 62.38 81 GLU A CA 1
ATOM 605 C C . GLU A 1 81 ? 3.398 3.191 -2.424 1.00 62.38 81 GLU A C 1
ATOM 60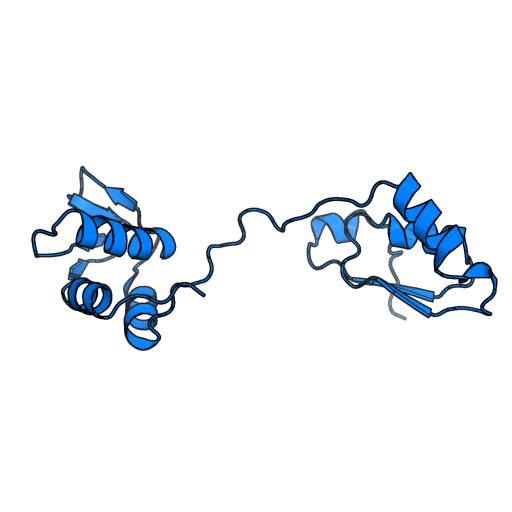7 O O . GLU A 1 81 ? 4.038 2.203 -2.780 1.00 62.38 81 GLU A O 1
ATOM 612 N N . GLY A 1 82 ? 3.989 4.232 -1.821 1.00 67.12 82 GLY A N 1
ATOM 613 C CA . GLY A 1 82 ? 5.435 4.367 -1.660 1.00 67.12 82 GLY A CA 1
ATOM 614 C C . GLY A 1 82 ? 6.154 4.647 -2.979 1.00 67.12 82 GLY A C 1
ATOM 615 O O . GLY A 1 82 ? 7.312 4.271 -3.117 1.00 67.12 82 GLY A O 1
ATOM 616 N N . PHE A 1 83 ? 5.469 5.262 -3.950 1.00 82.69 83 PHE A N 1
ATOM 617 C CA . PHE A 1 83 ? 6.066 5.638 -5.228 1.00 82.69 83 PHE A CA 1
ATOM 618 C C . PHE A 1 83 ? 7.059 6.790 -5.040 1.00 82.69 83 PHE A C 1
ATOM 620 O O . PHE A 1 83 ? 6.689 7.861 -4.557 1.00 82.69 83 PHE A O 1
ATOM 627 N N . VAL A 1 84 ? 8.307 6.553 -5.434 1.00 87.25 84 VAL A N 1
ATOM 628 C CA . VAL A 1 84 ? 9.385 7.541 -5.483 1.00 87.25 84 VAL A CA 1
ATOM 629 C C . VAL A 1 84 ? 10.060 7.355 -6.844 1.00 87.25 84 VAL A C 1
ATOM 631 O O . VAL A 1 84 ? 10.694 6.316 -7.036 1.00 87.25 84 VAL A O 1
ATOM 634 N N . PRO A 1 85 ? 9.870 8.275 -7.807 1.00 89.44 85 PRO A N 1
ATOM 635 C CA . PRO A 1 85 ? 10.379 8.089 -9.160 1.00 89.44 85 PRO A CA 1
ATOM 636 C C . PRO A 1 85 ? 11.907 8.073 -9.157 1.00 89.44 85 PRO A C 1
ATOM 638 O O . PRO A 1 85 ? 12.546 8.851 -8.444 1.00 89.44 85 PRO A O 1
ATOM 641 N N . THR A 1 86 ? 12.496 7.199 -9.970 1.00 94.25 86 THR A N 1
ATOM 642 C CA . THR A 1 86 ? 13.925 7.270 -10.277 1.00 94.25 86 THR A CA 1
ATOM 643 C C . THR A 1 86 ? 14.156 8.504 -11.152 1.00 94.25 86 THR A C 1
ATOM 645 O O . THR A 1 86 ? 13.532 8.592 -12.209 1.00 94.25 86 THR A O 1
ATOM 648 N N . PRO A 1 87 ? 15.017 9.462 -10.755 1.00 96.44 87 PRO A N 1
ATOM 649 C CA . PRO A 1 87 ? 15.364 10.592 -11.615 1.00 96.44 87 PRO A CA 1
ATOM 650 C C . PRO A 1 87 ? 15.872 10.107 -12.976 1.00 96.44 87 PRO A C 1
ATOM 652 O O . PRO A 1 87 ? 16.614 9.123 -13.034 1.00 96.44 87 PRO A O 1
ATOM 655 N N . ALA A 1 88 ? 15.478 10.784 -14.054 1.00 95.50 88 ALA A N 1
ATOM 656 C CA . ALA A 1 88 ? 15.776 10.350 -15.418 1.00 95.50 88 ALA A CA 1
ATOM 657 C C . ALA A 1 88 ? 17.287 10.207 -15.650 1.00 95.50 88 ALA A C 1
ATOM 659 O O . ALA A 1 88 ? 17.742 9.190 -16.165 1.00 95.50 88 ALA A O 1
ATOM 660 N N . GLU A 1 89 ? 18.072 11.166 -15.166 1.00 97.00 89 GLU A N 1
ATOM 661 C CA . GLU A 1 89 ? 19.527 11.183 -15.302 1.00 97.00 89 GLU A CA 1
ATOM 662 C C . GLU A 1 89 ? 20.170 9.971 -14.615 1.00 97.00 89 GLU A C 1
ATOM 664 O O . GLU A 1 89 ? 21.067 9.342 -15.173 1.00 97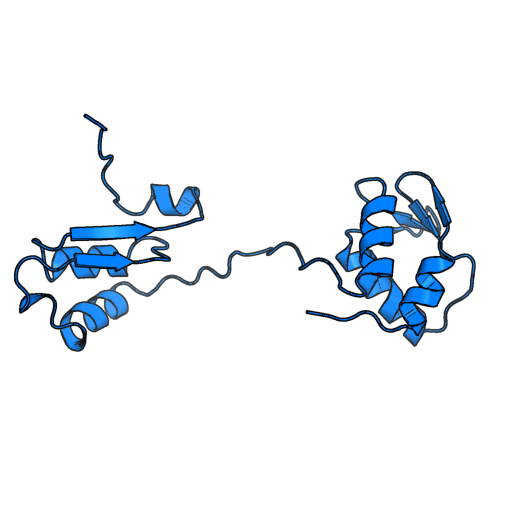.00 89 GLU A O 1
ATOM 669 N N . LEU A 1 90 ? 19.658 9.592 -13.438 1.00 98.00 90 LEU A N 1
ATOM 670 C CA . LEU A 1 90 ? 20.131 8.421 -12.700 1.00 98.00 90 LEU A CA 1
ATOM 671 C C . LEU A 1 90 ? 19.730 7.113 -13.394 1.00 98.00 90 LEU A C 1
ATOM 673 O O . LEU A 1 90 ? 20.514 6.167 -13.422 1.00 98.00 90 LEU A O 1
ATOM 677 N N . ALA A 1 91 ? 18.516 7.039 -13.947 1.00 97.81 91 ALA A N 1
ATOM 678 C CA . ALA A 1 91 ? 18.067 5.875 -14.707 1.00 97.81 91 ALA A CA 1
ATOM 679 C C . ALA A 1 91 ? 18.938 5.663 -15.953 1.00 97.81 91 ALA A C 1
ATOM 681 O O . ALA A 1 91 ? 19.354 4.539 -16.241 1.00 97.81 91 ALA A O 1
ATOM 682 N N . GLU A 1 92 ? 19.250 6.744 -16.666 1.00 97.25 92 GLU A N 1
ATOM 683 C CA . GLU A 1 92 ? 20.128 6.691 -17.824 1.00 97.25 92 GLU A CA 1
ATOM 684 C C . GLU A 1 92 ? 21.563 6.291 -17.468 1.00 97.25 92 GLU A C 1
ATOM 686 O O . GLU A 1 92 ? 22.121 5.427 -18.144 1.00 97.25 92 GLU A O 1
ATOM 691 N N . GLU A 1 93 ? 22.155 6.896 -16.431 1.00 97.94 93 GLU A N 1
ATOM 692 C CA . GLU A 1 93 ? 23.483 6.536 -15.914 1.00 97.94 93 GLU A CA 1
ATOM 693 C C . GLU A 1 93 ? 23.534 5.044 -15.572 1.00 97.94 93 GLU A C 1
ATOM 695 O O . GLU A 1 93 ? 24.360 4.306 -16.109 1.00 97.94 93 GLU A O 1
ATOM 700 N N . LEU A 1 94 ? 22.581 4.567 -14.765 1.00 97.94 94 LEU A N 1
ATOM 701 C CA . LEU A 1 94 ? 22.523 3.177 -14.323 1.00 97.94 94 LEU A CA 1
ATOM 702 C C . LEU A 1 94 ? 22.456 2.211 -15.506 1.00 97.94 94 LEU A C 1
ATOM 704 O O . LEU A 1 94 ? 23.212 1.237 -15.565 1.00 97.94 94 LEU A O 1
ATOM 708 N N . VAL A 1 95 ? 21.563 2.466 -16.463 1.00 97.75 95 VAL A N 1
ATOM 709 C CA . VAL A 1 95 ? 21.404 1.587 -17.622 1.00 97.75 95 VAL A CA 1
ATOM 710 C C . VAL A 1 95 ? 22.655 1.612 -18.493 1.00 97.75 95 VAL A C 1
ATOM 712 O O . VAL A 1 95 ? 23.187 0.551 -18.828 1.00 97.75 95 VAL A O 1
ATOM 715 N N . ARG A 1 96 ? 23.150 2.800 -18.836 1.00 95.81 96 ARG A N 1
ATOM 716 C CA . ARG A 1 96 ? 24.283 2.973 -19.746 1.00 95.81 96 ARG A CA 1
ATOM 717 C C . ARG A 1 96 ? 25.579 2.412 -19.170 1.00 95.81 96 ARG A C 1
ATOM 719 O O . ARG A 1 96 ? 26.326 1.760 -19.894 1.00 95.81 96 ARG A O 1
ATOM 726 N N . GLU A 1 97 ? 25.839 2.636 -17.887 1.00 96.62 97 GLU A N 1
ATOM 727 C CA . GLU A 1 97 ? 27.147 2.362 -17.286 1.00 96.62 97 GLU A CA 1
ATOM 728 C C . GLU A 1 97 ? 27.225 1.011 -16.570 1.00 96.62 97 GLU A C 1
ATOM 730 O O . GLU A 1 97 ? 28.318 0.460 -16.412 1.00 96.62 97 GLU A O 1
ATOM 735 N N . HIS A 1 98 ? 26.095 0.444 -16.136 1.00 96.31 98 HIS A N 1
ATOM 736 C CA . HIS A 1 98 ? 26.119 -0.709 -15.226 1.00 96.31 98 HIS A CA 1
ATOM 737 C C . HIS A 1 98 ? 25.424 -1.968 -15.743 1.00 96.31 98 HIS A C 1
ATOM 739 O O . HIS A 1 98 ? 25.578 -3.026 -15.135 1.00 96.31 98 HIS A O 1
ATOM 745 N N . THR A 1 99 ? 24.706 -1.910 -16.868 1.00 95.12 99 THR A N 1
ATOM 746 C CA . THR A 1 99 ? 23.954 -3.081 -17.362 1.00 95.12 99 THR A CA 1
ATOM 747 C C . THR A 1 99 ? 24.620 -3.817 -18.523 1.00 95.12 99 THR A C 1
ATOM 749 O O . THR A 1 99 ? 24.300 -4.981 -18.759 1.00 95.12 99 THR A O 1
ATOM 752 N N . ARG A 1 100 ? 25.524 -3.152 -19.262 1.00 95.38 100 ARG A N 1
ATOM 753 C CA . ARG A 1 100 ? 26.104 -3.634 -20.535 1.00 95.38 100 ARG A CA 1
ATOM 754 C C . ARG A 1 100 ? 25.055 -4.065 -21.570 1.00 95.38 100 ARG A C 1
ATOM 756 O O . ARG A 1 100 ? 25.356 -4.844 -22.469 1.00 95.38 100 ARG A O 1
ATOM 763 N N . LEU A 1 101 ? 23.822 -3.559 -21.475 1.00 95.50 101 LEU A N 1
ATOM 764 C CA . LEU A 1 101 ? 22.733 -3.946 -22.379 1.00 95.50 101 LEU A CA 1
ATOM 765 C C . LEU A 1 101 ? 23.054 -3.658 -23.850 1.00 95.50 101 LEU A C 1
ATOM 767 O O . LEU A 1 101 ? 22.657 -4.439 -24.707 1.00 95.50 101 LEU A O 1
ATOM 771 N N . ALA A 1 102 ? 23.811 -2.594 -24.134 1.00 93.50 102 ALA A N 1
ATOM 772 C CA . ALA A 1 102 ? 24.246 -2.244 -25.487 1.00 93.50 102 ALA A CA 1
ATOM 773 C C . ALA A 1 102 ? 25.182 -3.288 -26.132 1.00 93.50 102 ALA A C 1
ATOM 775 O O . ALA A 1 102 ? 25.319 -3.319 -27.351 1.00 93.50 102 ALA A O 1
ATOM 776 N N . GLU A 1 103 ? 25.831 -4.140 -25.334 1.00 95.62 103 GLU A N 1
ATOM 777 C CA . GLU A 1 103 ? 26.736 -5.192 -25.818 1.00 95.62 103 GLU A CA 1
ATOM 778 C C . GLU A 1 103 ? 25.998 -6.511 -26.102 1.00 95.62 103 GLU A C 1
ATOM 780 O O . GLU A 1 103 ? 26.561 -7.425 -26.710 1.00 95.62 103 GLU A O 1
ATOM 785 N N . LEU A 1 104 ? 24.747 -6.640 -25.650 1.00 95.00 104 LEU A N 1
ATOM 786 C CA . LEU A 1 104 ? 23.966 -7.864 -25.784 1.00 95.00 104 LEU A CA 1
ATOM 787 C C . LEU A 1 104 ? 23.129 -7.842 -27.072 1.00 95.00 104 LEU A C 1
ATOM 789 O O . LEU A 1 104 ? 22.457 -6.851 -27.354 1.00 95.00 104 LEU A O 1
ATOM 793 N N . PRO A 1 105 ? 23.083 -8.945 -27.839 1.00 94.06 105 PRO A N 1
ATOM 794 C CA . PRO A 1 105 ? 22.190 -9.046 -28.985 1.00 94.06 105 PRO A CA 1
ATOM 795 C C . PRO A 1 105 ? 20.742 -9.256 -28.517 1.00 94.06 105 PRO A C 1
ATOM 797 O O . PRO A 1 105 ? 20.440 -10.266 -27.879 1.00 94.06 105 PRO A O 1
ATOM 800 N N . ALA A 1 106 ? 19.850 -8.318 -28.856 1.00 93.62 106 ALA A N 1
ATOM 801 C CA . ALA A 1 106 ? 18.407 -8.370 -28.580 1.00 93.62 106 ALA A CA 1
ATOM 802 C C . ALA A 1 106 ? 18.046 -8.776 -27.126 1.00 93.62 106 ALA A C 1
ATOM 804 O O . ALA A 1 106 ? 17.384 -9.799 -26.901 1.00 93.62 106 ALA A O 1
ATOM 805 N N . PRO A 1 107 ? 18.491 -8.015 -26.107 1.00 96.62 107 PRO A N 1
ATOM 806 C CA . PRO A 1 107 ? 18.318 -8.404 -24.714 1.00 96.62 107 PRO A CA 1
ATOM 807 C C . PRO A 1 107 ? 16.844 -8.388 -24.292 1.00 96.62 107 PRO A C 1
ATOM 809 O O . PRO A 1 107 ? 16.019 -7.638 -24.810 1.00 96.62 107 PRO A O 1
ATOM 812 N N . ARG A 1 108 ? 16.500 -9.212 -23.300 1.00 97.19 108 ARG A N 1
ATOM 813 C CA . ARG A 1 108 ? 15.158 -9.259 -22.707 1.00 97.19 108 ARG A CA 1
ATOM 814 C C . ARG A 1 108 ? 15.219 -8.704 -21.294 1.00 97.19 108 ARG A C 1
ATOM 816 O O . ARG A 1 108 ? 15.942 -9.246 -20.463 1.00 97.19 108 ARG A O 1
ATOM 823 N N . VAL A 1 109 ? 14.449 -7.656 -21.024 1.00 97.12 109 VAL A N 1
ATOM 824 C CA . VAL A 1 109 ? 14.465 -6.937 -19.745 1.00 97.12 109 VAL A CA 1
ATOM 825 C C . VAL A 1 109 ? 13.079 -6.985 -19.112 1.00 97.12 109 VAL A C 1
ATOM 827 O O . VAL A 1 109 ? 12.077 -6.728 -19.777 1.00 97.12 109 VAL A O 1
ATOM 830 N N . LEU A 1 110 ? 13.024 -7.330 -17.826 1.00 96.69 110 LEU A N 1
ATOM 831 C CA . LEU A 1 110 ? 11.822 -7.234 -17.003 1.00 96.69 110 LEU A CA 1
ATOM 832 C C . LEU A 1 110 ? 11.999 -6.067 -16.036 1.00 96.69 110 LEU A C 1
ATOM 834 O O . LEU A 1 110 ? 12.893 -6.113 -15.197 1.00 96.69 110 LEU A O 1
ATOM 838 N N . GLU A 1 111 ? 11.115 -5.081 -16.131 1.00 95.88 111 GLU A N 1
ATOM 839 C CA . GLU A 1 111 ? 10.960 -4.028 -15.134 1.00 95.88 111 GLU A CA 1
ATOM 840 C C . GLU A 1 111 ? 9.661 -4.292 -14.345 1.00 95.88 111 GLU A C 1
ATOM 842 O O . GLU A 1 111 ? 8.565 -4.013 -14.844 1.00 95.88 111 GLU A O 1
ATOM 847 N N . PRO A 1 112 ? 9.739 -4.921 -13.156 1.00 93.81 112 PRO A N 1
ATOM 848 C CA . PRO A 1 112 ? 8.572 -5.418 -12.429 1.00 93.81 112 PRO A CA 1
ATOM 849 C C . PRO A 1 112 ? 7.811 -4.332 -11.650 1.00 93.81 112 PRO A C 1
ATOM 851 O O . PRO A 1 112 ? 6.783 -4.637 -11.039 1.00 93.81 112 PRO A O 1
ATOM 854 N N . SER A 1 113 ? 8.317 -3.097 -11.587 1.00 91.81 113 SER A N 1
ATOM 855 C CA . SER A 1 113 ? 7.684 -1.969 -10.890 1.00 91.81 113 SER A CA 1
ATOM 856 C C . SER A 1 113 ? 7.972 -0.668 -11.630 1.00 91.81 113 SER A C 1
ATOM 858 O O . SER A 1 113 ? 8.610 0.243 -11.107 1.00 91.81 113 SER A O 1
ATOM 860 N N . ALA A 1 114 ? 7.483 -0.611 -12.868 1.00 93.38 114 ALA A N 1
ATOM 861 C CA . ALA A 1 114 ? 7.898 0.375 -13.857 1.00 93.38 114 ALA A CA 1
ATOM 862 C C . ALA A 1 114 ? 7.634 1.829 -13.472 1.00 93.38 114 ALA A C 1
ATOM 864 O O . ALA A 1 114 ? 8.285 2.714 -14.027 1.00 93.38 114 ALA A O 1
ATOM 865 N N . GLY A 1 115 ? 6.722 2.099 -12.537 1.00 91.81 115 GLY A N 1
ATOM 866 C CA . GLY A 1 115 ? 6.442 3.458 -12.122 1.00 91.81 115 GLY A CA 1
ATOM 867 C C . GLY A 1 115 ? 5.949 4.290 -13.300 1.00 91.81 115 GLY A C 1
ATOM 868 O O . GLY A 1 115 ? 5.035 3.894 -14.021 1.00 91.81 115 GLY A O 1
ATOM 869 N N . ASP A 1 116 ? 6.575 5.445 -13.494 1.00 91.44 116 ASP A N 1
ATOM 870 C CA . ASP A 1 116 ? 6.363 6.316 -14.651 1.00 91.44 116 ASP A CA 1
ATOM 871 C C . ASP A 1 116 ? 7.166 5.906 -15.898 1.00 91.44 116 ASP A C 1
ATOM 873 O O . ASP A 1 116 ? 6.849 6.376 -16.988 1.00 91.44 116 ASP A O 1
ATOM 877 N N . GLY A 1 117 ? 8.124 4.982 -15.776 1.00 94.38 117 GLY A N 1
ATOM 878 C CA . GLY A 1 117 ? 8.842 4.386 -16.903 1.00 94.38 117 GLY A CA 1
ATOM 879 C C . GLY A 1 117 ? 10.302 4.810 -17.070 1.00 94.38 117 GLY A C 1
ATOM 880 O O . GLY A 1 117 ? 10.915 4.367 -18.036 1.00 94.38 117 GLY A O 1
ATOM 881 N N . ALA A 1 118 ? 10.901 5.576 -16.149 1.00 96.00 118 ALA A N 1
ATOM 882 C CA . ALA A 1 118 ? 12.262 6.112 -16.320 1.00 96.00 118 ALA A CA 1
ATOM 883 C C . ALA A 1 118 ? 13.324 5.054 -16.713 1.00 96.00 118 ALA A C 1
ATOM 885 O O . ALA A 1 118 ? 14.092 5.249 -17.656 1.00 96.00 118 ALA A O 1
ATOM 886 N N . LEU A 1 119 ? 13.341 3.891 -16.048 1.00 96.94 119 LEU A N 1
ATOM 887 C CA . LEU A 1 119 ? 14.260 2.792 -16.390 1.00 96.94 119 LEU A CA 1
ATOM 888 C C . LEU A 1 119 ? 13.901 2.105 -17.716 1.00 96.94 119 LEU A C 1
ATOM 890 O O . LEU A 1 119 ? 14.792 1.690 -18.456 1.00 96.94 119 LEU A O 1
ATOM 894 N N . VAL A 1 120 ? 12.611 2.006 -18.048 1.00 96.62 120 VAL A N 1
ATOM 895 C CA . VAL A 1 120 ? 12.146 1.440 -19.326 1.00 96.62 120 VAL A CA 1
ATOM 896 C C . VAL A 1 120 ? 12.621 2.306 -20.491 1.00 96.62 120 VAL A C 1
ATOM 898 O O . VAL A 1 120 ? 13.116 1.773 -21.486 1.00 96.62 120 VAL A O 1
ATOM 901 N N . ASP A 1 121 ? 12.511 3.624 -20.359 1.00 96.25 121 ASP A N 1
ATOM 902 C CA . ASP A 1 121 ? 12.934 4.581 -21.380 1.00 96.25 121 ASP A CA 1
ATOM 903 C C . ASP A 1 121 ? 14.458 4.583 -21.550 1.00 96.25 121 ASP A C 1
ATOM 905 O O . ASP A 1 121 ? 14.963 4.543 -22.678 1.00 96.25 121 ASP A O 1
ATOM 909 N N . ALA A 1 122 ? 15.203 4.513 -20.444 1.00 97.38 122 ALA A N 1
ATOM 910 C CA . ALA A 1 122 ? 16.657 4.377 -20.470 1.00 97.38 122 ALA A CA 1
ATOM 911 C C . ALA A 1 122 ? 17.113 3.079 -21.171 1.00 97.38 122 ALA A C 1
ATOM 913 O O . ALA A 1 122 ? 18.037 3.109 -21.994 1.00 97.38 122 ALA A O 1
ATOM 914 N N . VAL A 1 123 ? 16.442 1.946 -20.913 1.00 97.56 123 VAL A N 1
ATOM 915 C CA . VAL A 1 123 ? 16.703 0.661 -21.594 1.00 97.56 123 VAL A CA 1
ATOM 916 C C . VAL A 1 123 ? 16.424 0.760 -23.089 1.00 97.56 123 VAL A C 1
ATOM 918 O O . VAL A 1 123 ? 17.282 0.377 -23.880 1.00 97.56 123 VAL A O 1
ATOM 921 N N . ARG A 1 124 ? 15.271 1.309 -23.492 1.00 95.81 124 ARG A N 1
ATOM 922 C CA . ARG A 1 124 ? 14.913 1.488 -24.913 1.00 95.81 124 ARG A CA 1
ATOM 923 C C . ARG A 1 124 ? 15.896 2.393 -25.652 1.00 95.81 124 ARG A C 1
ATOM 925 O O . ARG A 1 124 ? 16.159 2.173 -26.828 1.00 95.81 124 ARG A O 1
ATOM 932 N N . THR A 1 125 ? 16.440 3.389 -24.959 1.00 96.44 125 THR A N 1
ATOM 933 C CA . THR A 1 125 ? 17.442 4.304 -25.517 1.00 96.44 125 THR A CA 1
ATOM 934 C C . THR A 1 125 ? 18.795 3.615 -25.697 1.00 96.44 125 THR A C 1
ATOM 936 O O . THR A 1 125 ? 19.442 3.783 -26.726 1.00 96.44 125 THR A O 1
ATOM 939 N N . THR A 1 126 ? 19.224 2.821 -24.713 1.00 97.06 126 THR A N 1
ATOM 940 C CA . THR A 1 126 ? 20.550 2.177 -24.705 1.00 97.06 126 THR A CA 1
ATOM 941 C C . THR A 1 126 ? 20.596 0.911 -25.567 1.00 97.06 126 THR A C 1
ATOM 943 O O . THR A 1 126 ? 21.622 0.619 -26.176 1.00 97.06 126 THR A O 1
ATOM 946 N N . ALA A 1 127 ? 19.497 0.160 -25.634 1.00 96.25 127 ALA A N 1
ATOM 947 C CA . ALA A 1 127 ? 19.364 -1.058 -26.424 1.00 96.25 127 ALA A CA 1
ATOM 948 C C . ALA A 1 127 ? 18.019 -1.047 -27.179 1.00 96.25 127 ALA A C 1
ATOM 950 O O . ALA A 1 127 ? 17.040 -1.625 -26.702 1.00 96.25 127 ALA A O 1
ATOM 951 N N . PRO A 1 128 ? 17.947 -0.407 -28.362 1.00 94.69 128 PRO A N 1
ATOM 952 C CA . PRO A 1 128 ? 16.709 -0.301 -29.144 1.00 94.69 128 PRO A CA 1
ATOM 953 C C . PRO A 1 128 ? 16.102 -1.650 -29.555 1.00 94.69 128 PRO A C 1
ATOM 955 O O . PRO A 1 128 ? 14.884 -1.767 -29.669 1.00 94.69 128 PRO A O 1
ATOM 958 N N . ASP A 1 129 ? 16.941 -2.678 -29.714 1.00 94.88 129 ASP A N 1
ATOM 959 C CA . ASP A 1 129 ? 16.519 -4.046 -30.045 1.00 94.88 129 ASP A CA 1
ATOM 960 C C . ASP A 1 129 ? 16.076 -4.855 -28.810 1.00 94.88 129 ASP A C 1
ATOM 962 O O . ASP A 1 129 ? 15.746 -6.041 -28.910 1.00 94.88 129 ASP A O 1
ATOM 966 N N . ALA A 1 130 ? 16.087 -4.245 -27.620 1.00 96.19 130 ALA A N 1
ATOM 967 C CA . ALA A 1 130 ? 15.665 -4.904 -26.398 1.00 96.19 130 ALA A CA 1
ATOM 968 C C . ALA A 1 130 ? 14.153 -5.156 -26.385 1.00 96.19 130 ALA A C 1
ATOM 970 O O . ALA A 1 130 ? 13.334 -4.274 -26.648 1.00 96.19 130 ALA A O 1
ATOM 971 N N . THR A 1 131 ? 13.759 -6.351 -25.955 1.00 97.44 131 THR A N 1
ATOM 972 C CA . THR A 1 131 ? 12.370 -6.626 -25.580 1.00 97.44 131 THR A CA 1
ATOM 973 C C . THR A 1 131 ? 12.179 -6.297 -24.105 1.00 97.44 131 THR A C 1
ATOM 975 O O . THR A 1 131 ? 12.705 -7.001 -23.241 1.00 97.44 131 THR A O 1
ATOM 978 N N . VAL A 1 132 ? 11.401 -5.256 -23.809 1.00 96.56 132 VAL A N 1
ATOM 979 C CA . VAL A 1 132 ? 11.124 -4.825 -22.431 1.00 96.56 132 VAL A CA 1
ATOM 980 C C . VAL A 1 132 ? 9.707 -5.209 -22.019 1.00 96.56 132 VAL A C 1
ATOM 982 O O . VAL A 1 132 ? 8.735 -4.813 -22.663 1.00 96.56 132 VAL A O 1
ATOM 985 N N . VAL A 1 133 ? 9.588 -5.950 -20.919 1.00 96.75 133 VAL A N 1
ATOM 986 C CA . VAL A 1 133 ? 8.322 -6.212 -20.230 1.00 96.75 133 VAL A CA 1
ATOM 987 C C . VAL A 1 133 ? 8.265 -5.312 -19.005 1.00 96.75 133 VAL A C 1
ATOM 989 O O . VAL A 1 133 ? 9.052 -5.480 -18.079 1.00 96.75 133 VAL A O 1
ATOM 992 N N . ALA A 1 134 ? 7.337 -4.362 -19.010 1.00 95.06 134 ALA A N 1
ATOM 993 C CA . ALA A 1 134 ? 7.106 -3.442 -17.905 1.00 95.06 134 ALA A CA 1
ATOM 994 C C . ALA A 1 134 ? 5.823 -3.835 -17.166 1.00 95.06 134 ALA A C 1
ATOM 996 O O . ALA A 1 134 ? 4.785 -4.056 -17.795 1.00 95.06 134 ALA A O 1
ATOM 997 N N . VAL A 1 135 ? 5.892 -3.922 -15.841 1.00 94.00 135 VAL A N 1
ATOM 998 C CA . VAL A 1 135 ? 4.743 -4.201 -14.977 1.00 94.00 135 VAL A CA 1
ATOM 999 C C . VAL A 1 135 ? 4.582 -3.045 -14.002 1.00 94.00 135 VAL A C 1
ATOM 1001 O O . VAL A 1 135 ? 5.509 -2.702 -13.278 1.00 94.00 135 VAL A O 1
ATOM 1004 N N . GLU A 1 136 ? 3.390 -2.458 -13.967 1.00 92.69 136 GLU A N 1
ATOM 1005 C CA . GLU A 1 136 ? 3.022 -1.432 -12.995 1.00 92.69 136 GLU A CA 1
ATOM 1006 C C . GLU A 1 136 ? 1.621 -1.750 -12.449 1.00 92.69 136 GLU A C 1
ATOM 1008 O O . GLU A 1 136 ? 0.639 -1.668 -13.191 1.00 92.69 136 GLU A O 1
ATOM 1013 N N . PRO A 1 137 ? 1.505 -2.155 -11.169 1.00 85.81 137 PRO A N 1
ATOM 1014 C CA . PRO A 1 137 ? 0.218 -2.483 -10.557 1.00 85.81 137 PRO A CA 1
ATOM 1015 C C . PRO A 1 137 ? -0.745 -1.294 -10.460 1.00 85.81 137 PRO A C 1
ATOM 1017 O O . PRO A 1 137 ? -1.961 -1.487 -10.450 1.00 85.81 137 PRO A O 1
ATOM 1020 N N . ASN A 1 138 ? -0.229 -0.065 -10.381 1.00 86.25 138 ASN A N 1
ATOM 1021 C CA . ASN A 1 138 ? -1.057 1.128 -10.368 1.00 86.25 138 ASN A CA 1
ATOM 1022 C C . ASN A 1 138 ? -1.491 1.505 -11.784 1.00 86.25 138 ASN A C 1
ATOM 1024 O O . ASN A 1 138 ? -0.717 2.022 -12.590 1.00 86.25 138 ASN A O 1
ATOM 1028 N N . ALA A 1 139 ? -2.779 1.321 -12.056 1.00 82.94 139 ALA A N 1
ATOM 1029 C CA . ALA A 1 139 ? -3.356 1.574 -13.371 1.00 82.94 139 ALA A CA 1
ATOM 1030 C C . ALA A 1 139 ? -3.135 3.009 -13.892 1.00 82.94 139 ALA A C 1
ATOM 1032 O O . ALA A 1 139 ? -3.020 3.198 -15.101 1.00 82.94 139 ALA A O 1
ATOM 1033 N N . ALA A 1 140 ? -3.057 4.018 -13.015 1.00 82.44 140 ALA A N 1
ATOM 1034 C CA . ALA A 1 140 ? -2.843 5.401 -13.438 1.00 82.44 140 ALA A CA 1
ATOM 1035 C C . ALA A 1 140 ? -1.410 5.633 -13.948 1.00 82.44 140 ALA A C 1
ATOM 1037 O O . ALA A 1 140 ? -1.234 6.316 -14.953 1.00 82.44 140 ALA A O 1
ATOM 1038 N N . ARG A 1 141 ? -0.400 5.024 -13.314 1.00 85.12 141 ARG A N 1
ATOM 1039 C CA . ARG A 1 141 ? 1.003 5.083 -13.770 1.00 85.12 141 ARG A CA 1
ATOM 1040 C C . ARG A 1 141 ? 1.285 4.159 -14.960 1.00 85.12 141 ARG A C 1
ATOM 1042 O O . ARG A 1 141 ? 2.040 4.508 -15.866 1.00 85.12 141 ARG A O 1
ATOM 1049 N N . ALA A 1 142 ? 0.605 3.016 -15.025 1.00 81.69 142 ALA A N 1
ATOM 1050 C CA . ALA A 1 142 ? 0.663 2.135 -16.191 1.00 81.69 142 ALA A CA 1
ATOM 1051 C C . ALA A 1 142 ? 0.160 2.822 -17.479 1.00 81.69 142 ALA A C 1
ATOM 1053 O O . ALA A 1 142 ? 0.555 2.444 -18.575 1.00 81.69 142 ALA A O 1
ATOM 1054 N N . ALA A 1 143 ? -0.711 3.830 -17.359 1.00 73.88 143 ALA A N 1
ATOM 1055 C CA . ALA A 1 143 ? -1.217 4.592 -18.499 1.00 73.88 143 ALA A CA 1
ATOM 1056 C C . ALA A 1 143 ? -0.243 5.674 -19.008 1.00 73.88 143 ALA A C 1
ATOM 1058 O O . ALA A 1 143 ? -0.407 6.136 -20.138 1.00 73.88 143 ALA A O 1
ATOM 1059 N N . THR A 1 144 ? 0.729 6.099 -18.191 1.00 68.31 144 THR A N 1
ATOM 1060 C CA . THR A 1 144 ? 1.702 7.153 -18.533 1.00 68.31 144 THR A CA 1
ATOM 1061 C C . THR A 1 144 ? 3.027 6.599 -19.034 1.00 68.31 144 THR A C 1
ATOM 1063 O O . THR A 1 144 ? 3.669 7.233 -19.866 1.00 68.31 144 THR A O 1
ATOM 1066 N N . SER A 1 145 ? 3.423 5.415 -18.563 1.00 58.12 145 SER A N 1
ATOM 1067 C CA . SER A 1 145 ? 4.554 4.685 -19.131 1.00 58.12 145 SER A CA 1
ATOM 1068 C C . SER A 1 145 ? 4.193 4.291 -20.565 1.00 58.12 145 SER A C 1
ATOM 1070 O O . SER A 1 145 ? 3.120 3.745 -20.815 1.00 58.12 145 SER A O 1
ATOM 1072 N N . GLY A 1 146 ? 5.053 4.604 -21.536 1.00 54.97 146 GLY A N 1
ATOM 1073 C CA . GLY A 1 146 ? 4.829 4.402 -22.975 1.00 54.97 146 GLY A CA 1
ATOM 1074 C C . GLY A 1 146 ? 4.755 2.934 -23.427 1.00 54.97 146 GLY A C 1
ATOM 1075 O O . GLY A 1 146 ? 5.284 2.577 -24.480 1.00 54.97 146 GLY A O 1
ATOM 1076 N N . ALA A 1 147 ? 4.120 2.055 -22.649 1.00 47.00 147 ALA A N 1
ATOM 1077 C CA . ALA A 1 147 ? 3.768 0.703 -23.035 1.00 47.00 147 ALA A CA 1
ATOM 1078 C C . ALA A 1 147 ? 2.737 0.775 -24.168 1.00 47.00 147 ALA A C 1
ATOM 1080 O O . ALA A 1 147 ? 1.527 0.880 -23.960 1.00 47.00 147 ALA A O 1
ATOM 1081 N N . GLY A 1 148 ? 3.252 0.757 -25.399 1.00 38.72 148 GLY A N 1
ATOM 1082 C CA . GLY A 1 148 ? 2.461 0.645 -26.611 1.00 38.72 148 GLY A CA 1
ATOM 1083 C C . GLY A 1 148 ? 1.367 -0.407 -26.450 1.00 38.72 148 GLY A C 1
ATOM 1084 O O . GLY A 1 148 ? 1.608 -1.528 -25.997 1.00 38.72 148 GLY A O 1
ATOM 1085 N N . ARG A 1 149 ? 0.145 -0.025 -26.828 1.00 34.09 149 ARG A N 1
ATOM 1086 C CA . ARG A 1 149 ? -0.978 -0.943 -27.007 1.00 34.09 149 ARG A CA 1
ATOM 1087 C C . ARG A 1 149 ? -0.525 -2.065 -27.941 1.00 34.09 149 ARG A C 1
ATOM 1089 O O . ARG A 1 149 ? -0.456 -1.866 -29.150 1.00 34.09 149 ARG A O 1
ATOM 1096 N N . ALA A 1 150 ? -0.249 -3.247 -27.405 1.00 32.31 150 ALA A N 1
ATOM 1097 C CA . ALA A 1 150 ? -0.262 -4.452 -28.213 1.00 32.31 150 ALA A CA 1
ATOM 1098 C C . ALA A 1 150 ? -1.736 -4.791 -28.474 1.00 32.31 150 ALA A C 1
ATOM 1100 O O . ALA A 1 150 ? -2.430 -5.322 -27.603 1.00 32.31 150 ALA A O 1
ATOM 1101 N N . CYS A 1 151 ? -2.241 -4.426 -29.656 1.00 27.72 151 CYS A N 1
ATOM 1102 C CA . CYS A 1 151 ? -3.458 -5.034 -30.179 1.00 27.72 151 CYS A CA 1
ATOM 1103 C C . CYS A 1 151 ? -3.215 -6.542 -30.279 1.00 27.72 151 CYS A C 1
ATOM 1105 O O . CYS A 1 151 ? -2.271 -6.982 -30.931 1.00 27.72 151 CYS A O 1
ATOM 1107 N N . ARG A 1 152 ? -4.055 -7.317 -29.593 1.00 30.45 152 ARG A N 1
ATOM 1108 C CA . ARG A 1 152 ? -4.095 -8.772 -29.721 1.00 30.45 152 ARG A CA 1
ATOM 1109 C C . ARG A 1 152 ? -4.585 -9.095 -31.137 1.00 30.45 152 ARG A C 1
ATOM 1111 O O . ARG A 1 152 ? -5.681 -8.667 -31.493 1.00 30.45 152 ARG A O 1
ATOM 1118 N N . SER A 1 153 ? -3.765 -9.793 -31.917 1.00 35.66 153 SER A N 1
ATOM 1119 C CA . SER A 1 153 ? -4.193 -10.581 -33.079 1.00 35.66 153 SER A CA 1
A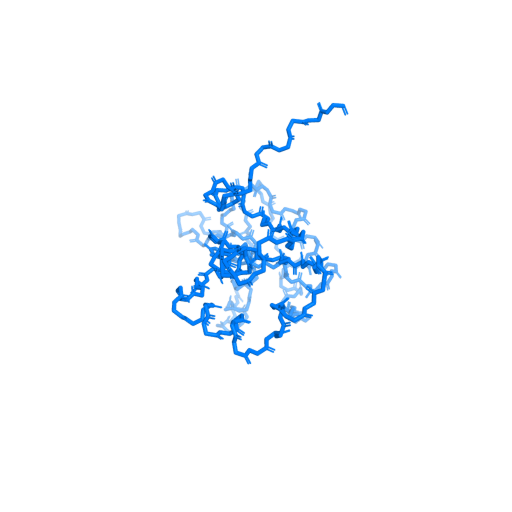TOM 1120 C C . SER A 1 153 ? -4.447 -12.014 -32.643 1.00 35.66 153 SER A C 1
ATOM 1122 O O . SER A 1 153 ? -3.565 -12.523 -31.910 1.00 35.66 153 SER A O 1
#